Protein AF-A0A3A4V410-F1 (afdb_monomer)

Secondary structure (DSSP, 8-state):
-EEEEGGGTSTT---EEEESSHHHHHHHHHHHHHHH-HHHHHHHHHHS-HHHHHHHHHHH-EE---------

pLDDT: mean 83.37, std 12.64, range [40.25, 92.75]

Sequence (72 aa):
MKTIACKEYVPGCNFVAKGKTEEEAAKQLLEHMEKNHTEELKKMMSSSSREQIISDMKKKVKEEDEEWEEGM

Radius of gyration: 13.56 Å; Cα contacts (8 Å, |Δi|>4): 91; chains: 1; bounding box: 43×32×24 Å

Foldseek 3Di:
DKKAALCVQPPPGRDMADDPALLNSLVRSLVCCVVPVVPSNVVVCVVDPPVVSSVVSSVRIDPPPPPPPPPD

Mean predicted aligned error: 6.38 Å

Solvent-accessible surface area (backbone atoms only — not comparable to full-atom values): 4049 Å² total; per-residue (Å²): 79,19,32,31,55,43,39,85,78,41,82,88,38,87,52,65,20,70,20,88,41,45,65,49,10,29,50,49,40,48,54,48,30,66,74,76,35,47,69,61,47,49,53,51,50,73,77,36,55,70,69,54,52,45,53,53,40,35,73,62,37,40,74,46,70,80,76,73,76,80,74,127

Structure (mmCIF, N/CA/C/O backbone):
data_AF-A0A3A4V410-F1
#
_entry.id   AF-A0A3A4V410-F1
#
loop_
_atom_site.group_PDB
_atom_site.id
_atom_site.type_symbol
_atom_site.label_atom_id
_atom_site.label_alt_id
_atom_site.label_comp_id
_atom_site.label_asym_id
_atom_site.label_entity_id
_atom_site.label_seq_id
_atom_site.pdbx_PDB_ins_code
_atom_site.Cartn_x
_atom_site.Cartn_y
_atom_site.Cartn_z
_atom_site.occupancy
_atom_site.B_iso_or_equiv
_atom_site.auth_seq_id
_atom_site.auth_comp_id
_atom_site.auth_asym_id
_atom_site.auth_atom_id
_atom_site.pdbx_PDB_model_num
ATOM 1 N N . MET A 1 1 ? -12.305 -7.264 5.859 1.00 82.19 1 MET A N 1
ATOM 2 C CA . MET A 1 1 ? -10.836 -7.233 5.631 1.00 82.19 1 MET A CA 1
ATOM 3 C C . MET A 1 1 ? -10.495 -6.095 4.670 1.00 82.19 1 MET A C 1
ATOM 5 O O . MET A 1 1 ? -11.289 -5.804 3.787 1.00 82.19 1 MET A O 1
ATOM 9 N N . LYS A 1 2 ? -9.345 -5.426 4.819 1.00 87.69 2 LYS A N 1
ATOM 10 C CA . LYS A 1 2 ? -8.960 -4.306 3.944 1.00 87.69 2 LYS A CA 1
ATOM 11 C C . LYS A 1 2 ? -8.006 -4.793 2.857 1.00 87.69 2 LYS A C 1
ATOM 13 O O . LYS A 1 2 ? -6.968 -5.377 3.176 1.00 87.69 2 LYS A O 1
ATOM 18 N N . THR A 1 3 ? -8.332 -4.567 1.588 1.00 92.50 3 THR A N 1
ATOM 19 C CA . THR A 1 3 ? -7.532 -5.064 0.462 1.00 92.50 3 THR A CA 1
ATOM 20 C C . THR A 1 3 ? -7.277 -3.989 -0.589 1.00 92.50 3 THR A C 1
ATOM 22 O O . THR A 1 3 ? -8.072 -3.072 -0.788 1.00 92.50 3 THR A O 1
ATOM 25 N N . ILE A 1 4 ? -6.122 -4.060 -1.251 1.00 91.62 4 ILE A N 1
ATOM 26 C CA . ILE A 1 4 ? -5.755 -3.139 -2.329 1.00 91.62 4 ILE A CA 1
ATOM 27 C C . ILE A 1 4 ? -4.945 -3.861 -3.400 1.00 91.62 4 ILE A C 1
ATOM 29 O O . ILE A 1 4 ? -3.991 -4.584 -3.113 1.00 91.62 4 ILE A O 1
ATOM 33 N N . ALA A 1 5 ? -5.339 -3.679 -4.656 1.00 92.62 5 ALA A N 1
ATOM 34 C CA . ALA A 1 5 ? -4.711 -4.349 -5.782 1.00 92.62 5 ALA A CA 1
ATOM 35 C C . ALA A 1 5 ? -3.635 -3.464 -6.422 1.00 92.62 5 ALA A C 1
ATOM 37 O O . ALA A 1 5 ? -3.884 -2.311 -6.769 1.00 92.62 5 ALA A O 1
ATOM 38 N N . CYS A 1 6 ? -2.447 -4.025 -6.648 1.00 91.62 6 CYS A N 1
ATOM 39 C CA . CYS A 1 6 ? -1.345 -3.334 -7.312 1.00 91.62 6 CYS A CA 1
ATOM 40 C C . CYS A 1 6 ? -1.673 -2.965 -8.760 1.00 91.62 6 CYS A C 1
ATOM 42 O O . CYS A 1 6 ? -1.158 -1.965 -9.254 1.00 91.62 6 CYS A O 1
ATOM 44 N N . LYS A 1 7 ? -2.575 -3.707 -9.416 1.00 90.25 7 LYS A N 1
ATOM 45 C CA . LYS A 1 7 ? -3.066 -3.398 -10.769 1.00 90.25 7 LYS A CA 1
ATOM 46 C C . LYS A 1 7 ? -3.632 -1.984 -10.922 1.00 90.25 7 LYS A C 1
A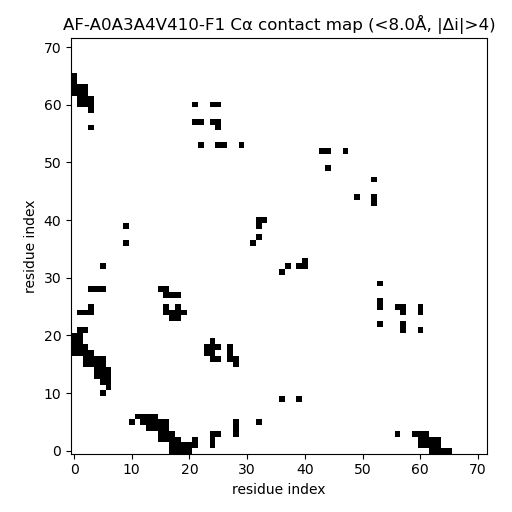TOM 48 O O . LYS A 1 7 ? -3.605 -1.451 -12.023 1.00 90.25 7 LYS A O 1
ATOM 53 N N . GLU A 1 8 ? -4.124 -1.386 -9.834 1.00 86.19 8 GLU A N 1
ATOM 54 C CA . GLU A 1 8 ? -4.665 -0.018 -9.821 1.00 86.19 8 GLU A CA 1
ATOM 55 C C . GLU A 1 8 ? -3.571 1.051 -10.006 1.00 86.19 8 GLU A C 1
ATOM 57 O O . GLU A 1 8 ? -3.873 2.219 -10.253 1.00 86.19 8 GLU A O 1
ATOM 62 N N . TYR A 1 9 ? -2.305 0.653 -9.856 1.00 85.31 9 TYR A N 1
ATOM 63 C CA . TYR A 1 9 ? -1.117 1.498 -9.965 1.00 85.31 9 TYR A CA 1
ATOM 64 C C . TYR A 1 9 ? -0.211 1.044 -11.102 1.00 85.31 9 TYR A C 1
ATOM 66 O O . TYR A 1 9 ? 0.271 1.863 -11.877 1.00 85.31 9 TYR A O 1
ATOM 74 N N . VAL A 1 10 ? 0.015 -0.265 -11.196 1.00 86.88 10 VAL A N 1
ATOM 75 C CA . VAL A 1 10 ? 0.884 -0.880 -12.193 1.00 86.88 10 VAL A CA 1
ATOM 76 C C . VAL A 1 10 ? 0.046 -1.841 -13.032 1.00 86.88 10 VAL A C 1
ATOM 78 O O . VAL A 1 10 ? -0.211 -2.971 -12.595 1.00 86.88 10 VAL A O 1
ATOM 81 N N . PRO A 1 11 ? -0.405 -1.420 -14.226 1.00 85.44 11 PRO A N 1
ATOM 82 C CA . PRO A 1 11 ? -1.200 -2.278 -15.090 1.00 85.44 11 PRO A CA 1
ATOM 83 C C . PRO A 1 11 ? -0.404 -3.542 -15.437 1.00 85.44 11 PRO A C 1
ATOM 85 O O . PRO A 1 11 ? 0.733 -3.474 -15.895 1.00 85.44 11 PRO A O 1
ATOM 88 N N . GLY A 1 12 ? -1.004 -4.706 -15.180 1.00 87.44 12 GLY A N 1
ATOM 89 C CA . GLY A 1 12 ? -0.371 -6.017 -15.370 1.00 87.44 12 GLY A CA 1
ATOM 90 C C . GLY A 1 12 ? 0.128 -6.689 -14.087 1.00 87.44 12 GLY A C 1
ATOM 91 O O . GLY A 1 12 ? 0.459 -7.873 -14.126 1.00 87.44 12 GLY A O 1
ATOM 92 N N . CYS A 1 13 ? 0.130 -6.000 -12.940 1.00 90.06 13 CYS A N 1
ATOM 93 C CA . CYS A 1 13 ? 0.465 -6.627 -11.663 1.00 90.06 13 CYS A CA 1
ATOM 94 C C . CYS A 1 13 ? -0.772 -7.198 -10.952 1.00 90.06 13 CYS A C 1
ATOM 96 O O . CYS A 1 13 ? -1.639 -6.457 -10.495 1.00 90.06 13 CYS A O 1
ATOM 98 N N . ASN A 1 14 ? -0.830 -8.522 -10.789 1.00 91.19 14 ASN A N 1
ATOM 99 C CA . ASN A 1 14 ? -1.940 -9.215 -10.116 1.00 91.19 14 ASN A CA 1
ATOM 100 C C . ASN A 1 14 ? -1.798 -9.292 -8.585 1.00 91.19 14 ASN A C 1
ATOM 102 O O . ASN A 1 14 ? -2.573 -9.986 -7.928 1.00 91.19 14 ASN A O 1
ATOM 106 N N . PHE A 1 15 ? -0.810 -8.613 -8.001 1.00 92.75 15 PHE A N 1
ATOM 107 C CA . PHE A 1 15 ? -0.620 -8.615 -6.555 1.00 92.75 15 PHE A CA 1
ATOM 108 C C . PHE A 1 15 ? -1.762 -7.874 -5.850 1.00 92.75 15 PHE A C 1
ATOM 110 O O . PHE A 1 15 ? -2.140 -6.772 -6.249 1.00 92.75 15 PHE A O 1
ATOM 117 N N . VAL A 1 16 ? -2.289 -8.464 -4.777 1.00 91.94 16 VAL A N 1
ATOM 118 C CA . VAL A 1 16 ? -3.304 -7.853 -3.912 1.00 91.94 16 VAL A CA 1
ATOM 119 C C . VAL A 1 16 ? -2.774 -7.858 -2.490 1.00 91.94 16 VAL A C 1
ATOM 121 O O . VAL A 1 16 ? -2.603 -8.918 -1.890 1.00 91.94 16 VAL A O 1
ATOM 124 N N . ALA A 1 17 ? -2.517 -6.672 -1.952 1.00 91.94 17 ALA A N 1
ATOM 125 C CA . ALA A 1 17 ? -2.144 -6.511 -0.560 1.00 91.94 17 ALA A CA 1
ATOM 126 C C . ALA A 1 17 ? -3.393 -6.610 0.320 1.00 91.94 17 ALA A C 1
ATOM 128 O O . ALA A 1 17 ? -4.428 -6.018 0.007 1.00 91.94 17 ALA A O 1
ATOM 129 N N . LYS A 1 18 ? -3.293 -7.352 1.425 1.00 91.31 18 LYS A N 1
ATOM 130 C CA . LYS A 1 18 ? -4.394 -7.568 2.372 1.00 91.31 18 LYS A CA 1
ATOM 131 C C . LYS A 1 18 ? -3.934 -7.229 3.780 1.00 91.31 18 LYS A C 1
ATOM 133 O O . LYS A 1 18 ? -2.921 -7.753 4.226 1.00 91.31 18 LYS A O 1
ATOM 138 N N . GLY A 1 19 ? -4.679 -6.393 4.486 1.00 89.38 19 GLY A N 1
ATOM 139 C CA . GLY A 1 19 ? -4.377 -5.974 5.851 1.00 89.38 19 GLY A CA 1
ATOM 140 C C . GLY A 1 19 ? -5.619 -5.969 6.731 1.00 89.38 19 GLY A C 1
ATOM 141 O O . GLY A 1 19 ? -6.754 -5.982 6.243 1.00 89.38 19 GLY A O 1
ATOM 142 N N . LYS A 1 20 ? -5.414 -5.937 8.052 1.00 87.88 20 LYS A N 1
ATOM 143 C CA . LYS A 1 20 ? -6.528 -5.701 8.982 1.00 87.88 20 LYS A CA 1
ATOM 144 C C . LYS A 1 20 ? -6.965 -4.241 8.951 1.00 87.88 20 LYS A C 1
ATOM 146 O O . LYS A 1 20 ? -8.140 -3.946 9.120 1.00 87.88 20 LYS A O 1
ATOM 151 N N . THR A 1 21 ? -6.017 -3.343 8.698 1.00 90.31 21 THR A N 1
ATOM 152 C CA . THR A 1 21 ? -6.252 -1.907 8.550 1.00 90.31 21 THR A CA 1
ATOM 153 C C . THR A 1 21 ? -5.864 -1.437 7.152 1.00 90.31 21 THR A C 1
ATOM 155 O O . THR A 1 21 ? -5.074 -2.083 6.457 1.00 90.31 21 THR A O 1
ATOM 158 N N . GLU A 1 22 ? -6.385 -0.279 6.750 1.00 90.25 22 GLU A N 1
ATOM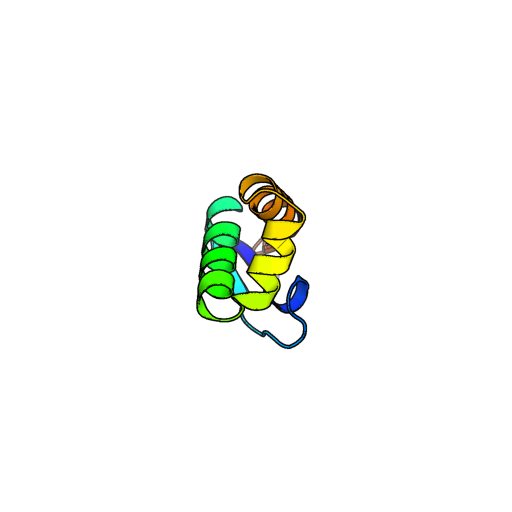 159 C CA . GLU A 1 22 ? -6.011 0.372 5.489 1.00 90.25 22 GLU A CA 1
ATOM 160 C C . GLU A 1 22 ? -4.510 0.664 5.431 1.00 90.25 22 GLU A C 1
ATOM 162 O O . GLU A 1 22 ? -3.881 0.538 4.384 1.00 90.25 22 GLU A O 1
ATOM 167 N N . GLU A 1 23 ? -3.914 1.013 6.574 1.00 89.81 23 GLU A N 1
ATOM 168 C CA . GLU A 1 23 ? -2.483 1.266 6.666 1.00 89.81 23 GLU A CA 1
ATOM 169 C C . GLU A 1 23 ? -1.649 0.006 6.437 1.00 89.81 23 GLU A C 1
ATOM 171 O O . GLU A 1 23 ? -0.644 0.073 5.733 1.00 89.81 23 GLU A O 1
ATOM 176 N N . GLU A 1 24 ? -2.055 -1.139 6.985 1.00 90.75 24 GLU A N 1
ATOM 177 C CA . GLU A 1 24 ? -1.351 -2.400 6.740 1.00 90.75 24 GLU A CA 1
ATOM 178 C C . GLU A 1 24 ? -1.453 -2.844 5.281 1.00 90.75 24 GLU A C 1
ATOM 180 O O . GLU A 1 24 ? -0.455 -3.276 4.701 1.00 90.75 24 GLU A O 1
ATOM 185 N N . ALA A 1 25 ? -2.637 -2.709 4.676 1.00 91.31 25 ALA A N 1
ATOM 186 C CA . ALA A 1 25 ? -2.838 -3.026 3.266 1.00 91.31 25 ALA A CA 1
ATOM 187 C C . ALA A 1 25 ? -1.982 -2.111 2.369 1.00 91.31 25 ALA A C 1
ATOM 189 O O . ALA A 1 25 ? -1.277 -2.592 1.481 1.00 91.31 25 ALA A O 1
ATOM 190 N N . ALA A 1 26 ? -1.964 -0.804 2.648 1.00 91.00 26 ALA A N 1
ATOM 191 C CA . ALA A 1 26 ? -1.146 0.160 1.917 1.00 91.00 26 ALA A CA 1
ATOM 192 C C . ALA A 1 26 ? 0.363 -0.079 2.105 1.00 91.00 26 ALA A C 1
ATOM 194 O O . ALA A 1 26 ? 1.109 -0.033 1.129 1.00 91.00 26 ALA A O 1
ATOM 195 N N . LYS A 1 27 ? 0.830 -0.377 3.327 1.00 90.38 27 LYS A N 1
ATOM 196 C CA . LYS A 1 27 ? 2.248 -0.683 3.597 1.00 90.38 27 LYS A CA 1
ATOM 197 C C . LYS A 1 27 ? 2.711 -1.930 2.847 1.00 90.38 27 LYS A C 1
ATOM 199 O O . LYS A 1 27 ? 3.759 -1.886 2.211 1.00 90.38 27 LYS A O 1
ATOM 204 N N . GLN A 1 28 ? 1.917 -3.001 2.855 1.00 91.94 28 GLN A N 1
ATOM 205 C CA . GLN A 1 28 ? 2.243 -4.215 2.101 1.00 91.94 28 GLN A CA 1
ATOM 206 C C . GLN A 1 28 ? 2.276 -3.977 0.590 1.00 91.94 28 GLN A C 1
ATOM 208 O O . GLN A 1 28 ? 3.149 -4.504 -0.100 1.00 91.94 28 GLN A O 1
ATOM 213 N N . LEU A 1 29 ? 1.350 -3.168 0.068 1.00 92.12 29 LEU A N 1
ATOM 214 C CA . LEU A 1 29 ? 1.375 -2.788 -1.340 1.00 92.12 29 LEU A CA 1
ATOM 215 C C . LEU A 1 29 ? 2.632 -1.981 -1.677 1.00 92.12 29 LEU A C 1
ATOM 217 O O . LEU A 1 29 ? 3.289 -2.251 -2.682 1.00 92.12 29 LEU A O 1
ATOM 221 N N . LEU A 1 30 ? 2.982 -1.022 -0.822 1.00 90.38 30 LEU A N 1
ATOM 222 C CA . LEU A 1 30 ? 4.168 -0.196 -0.991 1.00 90.38 30 LEU A CA 1
ATOM 223 C C . LEU A 1 30 ? 5.442 -1.046 -0.985 1.00 90.38 30 LEU A C 1
ATOM 22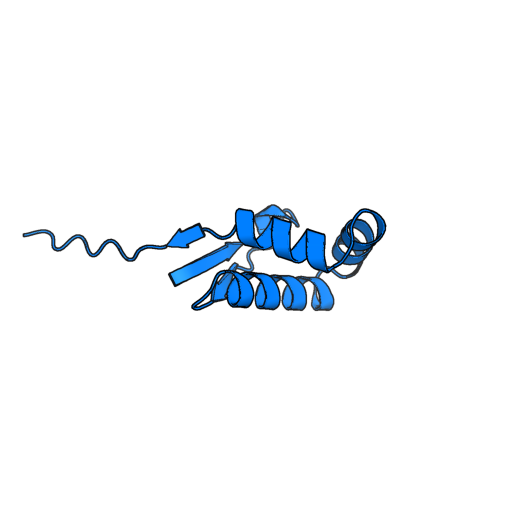5 O O . LEU A 1 30 ? 6.257 -0.903 -1.888 1.00 90.38 30 LEU A O 1
ATOM 229 N N . GLU A 1 31 ? 5.582 -1.979 -0.041 1.00 91.75 31 GLU A N 1
ATOM 230 C CA . GLU A 1 31 ? 6.714 -2.913 -0.007 1.00 91.75 31 GLU A CA 1
ATOM 231 C C . GLU A 1 31 ? 6.800 -3.777 -1.269 1.00 91.75 31 GLU A C 1
ATOM 233 O O . GLU A 1 31 ? 7.893 -4.046 -1.775 1.00 91.75 31 GLU A O 1
ATOM 238 N N . HIS A 1 32 ? 5.656 -4.224 -1.792 1.00 92.38 32 HIS A N 1
ATOM 239 C CA . HIS A 1 32 ? 5.620 -4.965 -3.046 1.00 92.38 32 HIS A CA 1
ATOM 240 C C . HIS A 1 32 ? 6.121 -4.107 -4.213 1.00 92.38 32 HIS A C 1
ATOM 242 O O . HIS A 1 32 ? 6.949 -4.579 -4.998 1.00 92.38 32 HIS A O 1
ATOM 248 N N . MET A 1 33 ? 5.679 -2.849 -4.302 1.00 90.31 33 MET A N 1
ATOM 249 C CA . MET A 1 33 ? 6.151 -1.905 -5.316 1.00 90.31 33 MET A CA 1
ATOM 250 C C . MET A 1 33 ? 7.636 -1.557 -5.133 1.00 90.31 33 MET A C 1
ATOM 252 O O . MET A 1 33 ? 8.360 -1.503 -6.123 1.00 90.31 33 MET A O 1
ATOM 256 N N . GLU A 1 34 ? 8.127 -1.418 -3.897 1.00 89.62 34 GLU A N 1
ATOM 257 C CA . GLU A 1 34 ? 9.551 -1.198 -3.587 1.00 89.62 34 GLU A CA 1
ATOM 258 C C . GLU A 1 34 ? 10.436 -2.362 -4.050 1.00 89.62 34 GLU A C 1
ATOM 260 O O . GLU A 1 34 ? 11.609 -2.151 -4.345 1.00 89.62 34 GLU A O 1
ATOM 265 N N . LYS A 1 35 ? 9.900 -3.585 -4.132 1.00 90.00 35 LYS A N 1
ATOM 266 C CA . LYS A 1 35 ? 10.659 -4.779 -4.542 1.00 90.00 35 LYS 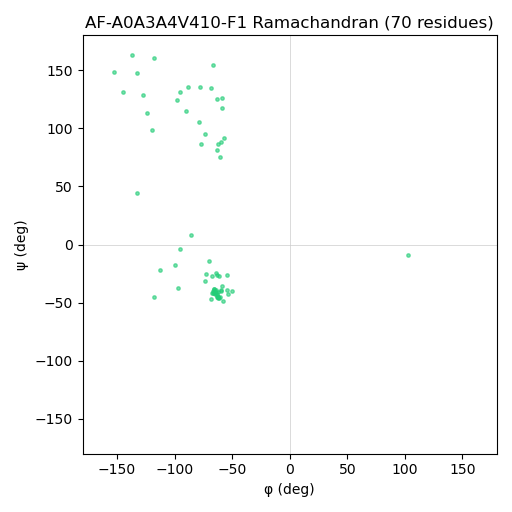A CA 1
ATOM 267 C C . LYS A 1 35 ? 10.490 -5.126 -6.024 1.00 90.00 35 LYS A C 1
ATOM 269 O O . LYS A 1 35 ? 11.456 -5.546 -6.651 1.00 90.00 35 LYS A O 1
ATOM 274 N N . ASN A 1 36 ? 9.290 -4.952 -6.585 1.00 90.69 36 ASN A N 1
ATOM 275 C CA . ASN A 1 36 ? 8.932 -5.444 -7.927 1.00 90.69 36 ASN A CA 1
ATOM 276 C C . ASN A 1 36 ? 8.696 -4.327 -8.954 1.00 90.69 36 ASN A C 1
ATOM 278 O O . ASN A 1 36 ? 8.804 -4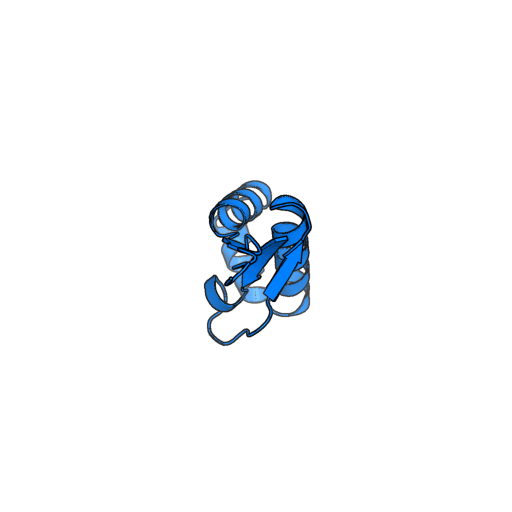.564 -10.155 1.00 90.69 36 ASN A O 1
ATOM 282 N N . HIS A 1 37 ? 8.387 -3.110 -8.503 1.00 88.50 37 HIS A N 1
ATOM 283 C CA . HIS A 1 37 ? 8.024 -1.971 -9.352 1.00 88.50 37 HIS A CA 1
ATOM 284 C C . HIS A 1 37 ? 8.792 -0.708 -8.944 1.00 88.50 37 HIS A C 1
ATOM 286 O O . HIS A 1 37 ? 8.230 0.383 -8.849 1.00 88.50 37 HIS A O 1
ATOM 292 N N . THR A 1 38 ? 10.094 -0.862 -8.691 1.00 87.12 38 THR A N 1
ATOM 293 C CA . THR A 1 38 ? 10.983 0.202 -8.201 1.00 87.12 38 THR A CA 1
ATOM 294 C C . THR A 1 38 ? 10.975 1.448 -9.081 1.00 87.12 38 THR A C 1
ATOM 296 O O . THR A 1 38 ? 11.010 2.558 -8.555 1.00 87.12 38 THR A O 1
ATOM 299 N N . GLU A 1 39 ? 10.921 1.293 -10.405 1.00 87.62 39 GLU A N 1
ATOM 300 C CA . GLU A 1 39 ? 10.893 2.421 -11.343 1.00 87.62 39 GLU A CA 1
ATOM 301 C C . GLU A 1 39 ? 9.585 3.215 -11.268 1.00 87.62 39 GLU A C 1
ATOM 303 O O . GLU A 1 39 ? 9.615 4.440 -11.157 1.00 87.62 39 GLU A O 1
ATOM 308 N N . GLU A 1 40 ? 8.440 2.530 -11.262 1.00 85.56 40 GLU A N 1
ATOM 309 C CA . GLU A 1 40 ? 7.126 3.174 -11.142 1.00 85.56 40 GLU A CA 1
ATOM 310 C C . GLU A 1 40 ? 6.958 3.827 -9.772 1.00 85.56 40 GLU A C 1
ATOM 312 O O . GLU A 1 40 ? 6.497 4.965 -9.671 1.00 85.56 40 GLU A O 1
ATOM 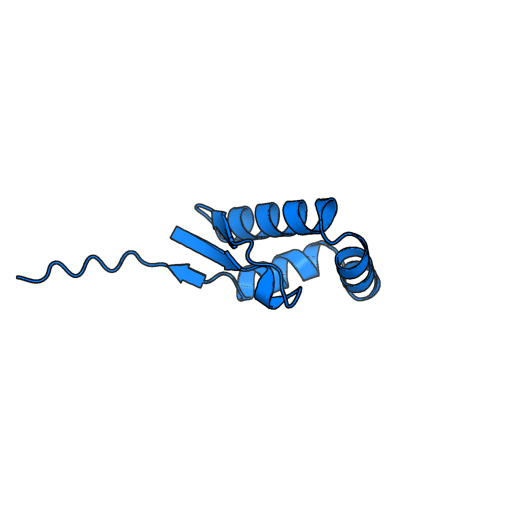317 N N . LEU A 1 41 ? 7.425 3.163 -8.713 1.00 85.31 41 LEU A N 1
ATOM 318 C CA . LEU A 1 41 ? 7.413 3.745 -7.382 1.00 85.31 41 LEU A CA 1
ATOM 319 C C . LEU A 1 41 ? 8.299 4.992 -7.294 1.00 85.31 41 LEU A C 1
ATOM 321 O O . LEU A 1 41 ? 7.882 5.990 -6.711 1.00 85.31 41 LEU A O 1
ATOM 325 N N . LYS A 1 42 ? 9.500 4.970 -7.887 1.00 86.19 42 LYS A N 1
ATOM 326 C CA . LYS A 1 42 ? 10.374 6.151 -7.957 1.00 86.19 42 LYS A CA 1
ATOM 327 C C . LYS A 1 42 ? 9.707 7.303 -8.699 1.00 86.19 42 LYS A C 1
ATOM 329 O O . LYS A 1 42 ? 9.823 8.435 -8.241 1.00 86.19 42 LYS A O 1
ATOM 334 N N . LYS A 1 43 ? 8.986 7.040 -9.794 1.00 86.12 43 LYS A N 1
ATOM 335 C CA . LYS A 1 43 ? 8.208 8.077 -10.492 1.00 86.12 43 LYS A CA 1
ATOM 336 C C . LYS A 1 43 ? 7.120 8.657 -9.590 1.00 86.12 43 LYS A C 1
ATOM 338 O O . LYS A 1 43 ? 7.035 9.876 -9.473 1.00 86.12 43 LYS A O 1
ATOM 343 N N . MET A 1 44 ? 6.361 7.812 -8.887 1.00 82.50 44 MET A N 1
ATOM 344 C CA . MET A 1 44 ? 5.349 8.279 -7.930 1.00 82.50 44 MET A CA 1
ATOM 345 C C . MET A 1 44 ? 5.969 9.106 -6.797 1.00 82.50 44 MET A C 1
ATOM 347 O O . MET A 1 44 ? 5.472 10.187 -6.493 1.00 82.50 44 MET A O 1
ATOM 351 N N . MET A 1 45 ? 7.085 8.648 -6.220 1.00 81.50 45 MET A N 1
ATOM 352 C CA . MET A 1 45 ? 7.817 9.369 -5.169 1.00 81.50 45 MET A CA 1
ATOM 353 C C . MET A 1 45 ? 8.475 10.660 -5.656 1.00 81.50 45 MET A C 1
ATOM 355 O O . MET A 1 45 ? 8.673 11.587 -4.876 1.00 81.50 45 MET A O 1
ATOM 359 N N . SER A 1 46 ? 8.810 10.745 -6.942 1.00 85.12 46 SER A N 1
ATOM 360 C CA . SER A 1 46 ? 9.348 11.968 -7.531 1.00 85.12 46 SER A CA 1
ATOM 361 C C . SER A 1 46 ? 8.278 13.049 -7.696 1.00 85.12 46 SER A C 1
ATOM 363 O O . SER A 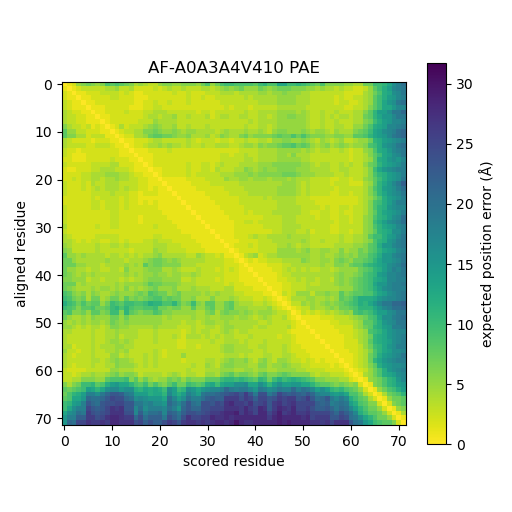1 46 ? 8.621 14.228 -7.739 1.00 85.12 46 SER A O 1
ATOM 365 N N . SER A 1 47 ? 7.002 12.666 -7.805 1.00 81.75 47 SER A N 1
ATOM 366 C CA . SER A 1 47 ? 5.871 13.595 -7.941 1.00 81.75 47 SER A CA 1
ATOM 367 C C . SER A 1 47 ? 5.126 13.845 -6.629 1.00 81.75 47 SER A C 1
ATOM 369 O O . SER A 1 47 ? 4.365 14.806 -6.533 1.00 81.75 47 SER A O 1
ATOM 371 N N . SER A 1 48 ? 5.295 12.996 -5.617 1.00 83.12 48 SER A N 1
ATOM 372 C CA . SER A 1 48 ? 4.582 13.093 -4.340 1.00 83.12 48 SER A CA 1
ATOM 373 C C . SER A 1 48 ? 5.396 12.484 -3.205 1.00 83.12 48 SER A C 1
ATOM 375 O O . SER A 1 48 ? 6.124 11.515 -3.393 1.00 83.12 48 SER A O 1
ATOM 377 N N . SER A 1 49 ? 5.261 13.014 -1.990 1.00 84.56 49 SER A N 1
ATOM 378 C CA . SER A 1 49 ? 5.951 12.444 -0.827 1.00 84.56 49 SER A CA 1
ATOM 379 C C . SER A 1 49 ? 5.417 11.048 -0.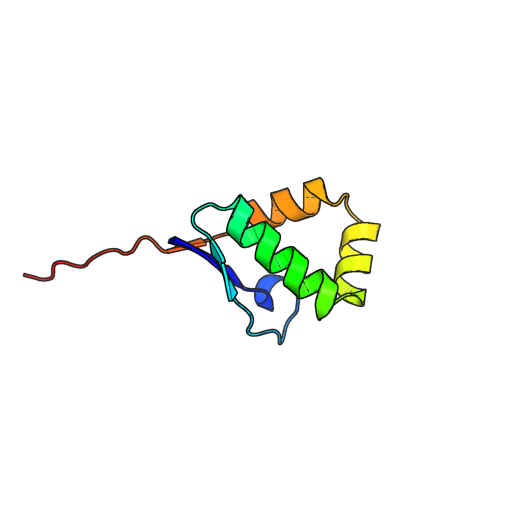479 1.00 84.56 49 SER A C 1
ATOM 381 O O . SER A 1 49 ? 4.248 10.738 -0.715 1.00 84.56 49 SER A O 1
ATOM 383 N N . ARG A 1 50 ? 6.245 10.213 0.167 1.00 81.06 50 ARG A N 1
ATOM 384 C CA . ARG A 1 50 ? 5.865 8.858 0.621 1.00 81.06 50 ARG A CA 1
ATOM 385 C C . ARG A 1 50 ? 4.558 8.844 1.421 1.00 81.06 50 ARG A C 1
ATOM 387 O O . ARG A 1 50 ? 3.731 7.960 1.229 1.00 81.06 50 ARG A O 1
ATOM 394 N N . GLU A 1 51 ? 4.356 9.836 2.283 1.00 84.44 51 GLU A N 1
ATOM 395 C CA . GLU A 1 51 ? 3.138 9.970 3.090 1.00 84.44 51 GLU A CA 1
ATOM 396 C C . GLU A 1 51 ? 1.896 10.252 2.237 1.00 84.44 51 GLU A C 1
ATOM 398 O O . GLU A 1 51 ? 0.833 9.689 2.496 1.00 84.44 51 GLU A O 1
ATOM 403 N N . GLN A 1 52 ? 2.030 11.061 1.182 1.00 85.69 52 GLN A N 1
ATOM 404 C CA . GLN A 1 52 ? 0.939 11.303 0.239 1.00 85.69 52 GLN A CA 1
ATOM 405 C C . GLN A 1 52 ? 0.597 10.045 -0.553 1.00 85.69 52 GLN A C 1
ATOM 407 O O . GLN A 1 52 ? -0.581 9.754 -0.718 1.00 85.69 52 GLN A O 1
ATOM 412 N N . ILE A 1 53 ? 1.599 9.270 -0.976 1.00 86.06 53 ILE A N 1
ATOM 413 C CA . ILE A 1 53 ? 1.377 8.002 -1.686 1.00 86.06 53 ILE A CA 1
ATOM 414 C C . ILE A 1 53 ? 0.630 7.014 -0.790 1.00 86.06 53 ILE A C 1
ATOM 416 O O . ILE A 1 53 ? -0.353 6.423 -1.222 1.00 86.06 53 ILE A O 1
ATOM 420 N N . ILE A 1 54 ? 1.038 6.876 0.475 1.00 85.69 54 ILE A N 1
ATOM 421 C CA . ILE A 1 54 ? 0.337 6.019 1.442 1.00 85.69 54 ILE A CA 1
ATOM 422 C C . ILE A 1 54 ? -1.091 6.525 1.681 1.00 85.69 54 ILE A C 1
ATOM 424 O O . ILE A 1 54 ? -2.014 5.721 1.760 1.00 85.69 54 ILE A O 1
ATOM 428 N N . SER A 1 55 ? -1.296 7.840 1.781 1.00 88.00 55 SER A N 1
ATOM 429 C CA . SER A 1 55 ? -2.629 8.438 1.935 1.00 88.00 55 SER A CA 1
ATOM 430 C C . SER A 1 55 ? -3.523 8.189 0.713 1.00 88.00 55 SER A C 1
ATOM 432 O O . SER A 1 55 ? -4.693 7.842 0.866 1.00 88.00 55 SER A O 1
ATOM 434 N N . ASP A 1 56 ? -2.975 8.287 -0.500 1.00 87.31 56 ASP A N 1
ATOM 435 C CA . ASP A 1 56 ? -3.687 7.976 -1.744 1.00 87.31 56 ASP A CA 1
ATOM 436 C C . ASP A 1 56 ? -4.012 6.479 -1.851 1.00 87.31 56 ASP A C 1
ATOM 438 O O . ASP A 1 56 ? -5.136 6.104 -2.179 1.00 87.31 56 ASP A O 1
ATOM 442 N N . MET A 1 57 ? -3.063 5.617 -1.469 1.00 87.00 57 MET A N 1
ATOM 443 C CA . MET A 1 57 ? -3.274 4.175 -1.341 1.00 87.00 57 MET A CA 1
ATOM 444 C C . MET A 1 57 ? -4.395 3.847 -0.370 1.00 87.00 57 MET A C 1
ATOM 446 O O . MET A 1 57 ? -5.301 3.113 -0.747 1.00 87.00 57 MET A O 1
ATOM 450 N N . LYS A 1 58 ? -4.399 4.437 0.829 1.00 86.56 58 LYS A N 1
ATOM 451 C CA . LYS A 1 58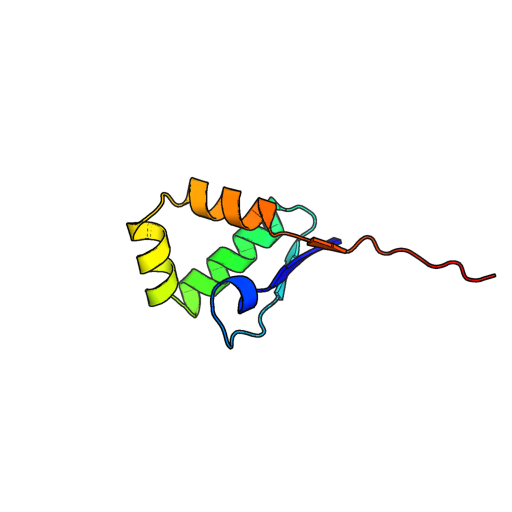 ? -5.473 4.249 1.816 1.00 86.56 58 LYS A CA 1
ATOM 452 C C . LYS A 1 58 ? -6.851 4.555 1.220 1.00 86.56 58 LYS A C 1
ATOM 454 O O . LYS A 1 58 ? -7.758 3.755 1.383 1.00 86.56 58 LYS A O 1
ATOM 459 N N . LYS A 1 59 ? -6.990 5.630 0.436 1.00 85.56 59 LYS A N 1
ATOM 460 C CA . LYS A 1 59 ? -8.263 5.979 -0.231 1.00 85.56 59 LYS A CA 1
ATOM 461 C C . LYS A 1 59 ? -8.730 4.956 -1.270 1.00 85.56 59 LYS A C 1
ATOM 463 O O . LYS A 1 59 ? -9.919 4.909 -1.569 1.00 85.56 59 LYS A O 1
ATOM 468 N N . LYS A 1 60 ? -7.812 4.176 -1.849 1.00 85.00 60 LYS A N 1
ATOM 469 C CA . LYS A 1 60 ? -8.127 3.103 -2.805 1.00 85.00 60 LYS A CA 1
ATOM 470 C C . LYS A 1 60 ? -8.231 1.725 -2.158 1.00 85.00 60 LYS A C 1
ATOM 472 O O . LYS A 1 60 ? -8.544 0.757 -2.854 1.00 85.00 60 LYS A O 1
ATOM 477 N N . VAL A 1 61 ? -7.964 1.614 -0.856 1.00 87.56 61 VAL A N 1
ATOM 478 C CA . VAL A 1 61 ? -8.214 0.381 -0.118 1.00 87.56 61 VAL A CA 1
ATOM 479 C C . VAL A 1 61 ? -9.711 0.117 -0.145 1.00 87.56 61 VAL A C 1
ATOM 481 O O . VAL A 1 61 ? -10.520 0.955 0.244 1.00 87.56 61 VAL A O 1
ATOM 484 N N . LYS A 1 62 ? -10.072 -1.075 -0.602 1.00 84.94 62 LYS A N 1
ATOM 485 C CA . LYS A 1 62 ? -11.438 -1.564 -0.531 1.00 84.94 62 LYS A CA 1
ATOM 486 C C . LYS A 1 62 ? -11.624 -2.276 0.798 1.00 84.94 62 LYS A C 1
ATOM 488 O O . LYS A 1 62 ? -10.767 -3.042 1.244 1.00 84.94 62 LYS A O 1
ATOM 493 N N . GLU A 1 63 ? -12.739 -1.987 1.449 1.00 79.81 63 GLU A N 1
ATOM 494 C CA . GLU A 1 63 ? -13.256 -2.856 2.491 1.00 79.81 63 GLU A CA 1
ATOM 495 C C . GLU A 1 63 ? -13.957 -4.005 1.784 1.00 79.81 63 GLU A C 1
ATOM 497 O O . GLU A 1 63 ? -15.005 -3.822 1.175 1.00 79.81 63 GLU A O 1
ATOM 502 N N . GLU A 1 64 ? -13.329 -5.176 1.785 1.00 65.12 64 GLU A N 1
ATOM 503 C CA . GLU A 1 64 ? -14.098 -6.402 1.636 1.00 65.12 64 GLU A CA 1
ATOM 504 C C . GLU A 1 64 ? -14.739 -6.631 3.000 1.00 65.12 64 GLU A C 1
ATOM 506 O O . GLU A 1 64 ? -14.136 -7.251 3.882 1.00 65.12 64 GLU A O 1
ATOM 511 N N . ASP A 1 65 ? -15.907 -6.029 3.219 1.00 55.09 65 ASP A N 1
ATOM 512 C CA . ASP A 1 65 ? -16.823 -6.558 4.218 1.00 55.09 65 ASP A CA 1
ATOM 513 C C . ASP A 1 65 ? -17.111 -7.985 3.756 1.00 55.09 65 ASP A C 1
ATOM 515 O O . ASP A 1 65 ? -17.563 -8.213 2.633 1.00 55.09 65 ASP A O 1
ATOM 519 N N . GLU A 1 66 ? -16.741 -8.962 4.580 1.00 50.34 66 GLU A N 1
ATOM 520 C CA . GLU A 1 66 ? -17.366 -10.271 4.490 1.00 50.34 66 GLU A CA 1
ATOM 521 C C . GLU A 1 66 ? -18.839 -10.021 4.831 1.00 50.34 66 GLU A C 1
ATOM 523 O O . GLU A 1 66 ? -19.249 -10.184 5.978 1.00 50.34 66 GLU A O 1
ATOM 528 N N . GLU A 1 67 ? -19.625 -9.562 3.852 1.00 46.25 67 GLU A N 1
ATOM 529 C CA . GLU A 1 67 ? -21.060 -9.793 3.840 1.00 46.25 67 GLU A CA 1
ATOM 530 C C . GLU A 1 67 ? -21.201 -11.313 3.816 1.00 46.25 67 GLU A C 1
ATOM 532 O O . GLU A 1 67 ? -21.196 -11.975 2.777 1.00 46.25 67 GLU A O 1
ATOM 537 N N . TRP A 1 68 ? -21.228 -11.878 5.019 1.00 52.91 68 TRP A N 1
ATOM 538 C CA . TRP A 1 68 ? -21.909 -13.120 5.281 1.00 52.91 68 TRP A CA 1
ATOM 539 C C . TRP A 1 68 ? -23.353 -12.884 4.849 1.00 52.91 68 TRP A C 1
ATOM 541 O O . TRP A 1 68 ? -24.182 -12.415 5.627 1.00 52.91 68 TRP A O 1
ATOM 551 N N . GLU A 1 69 ? -23.657 -13.194 3.590 1.00 47.28 69 GLU A N 1
ATOM 552 C CA . GLU A 1 69 ? -24.999 -13.630 3.248 1.00 47.28 69 GLU A CA 1
ATOM 553 C C . GLU A 1 69 ? -25.226 -14.930 4.034 1.00 47.28 69 GLU A C 1
ATOM 555 O O . GLU A 1 69 ? -24.973 -16.037 3.558 1.00 47.28 69 GLU A O 1
ATOM 560 N N . GLU A 1 70 ? -25.680 -14.789 5.283 1.00 51.12 70 GLU A N 1
ATOM 561 C CA . GLU A 1 70 ? -26.546 -15.769 5.932 1.00 51.12 70 GLU A CA 1
ATOM 562 C C . GLU A 1 70 ? -27.830 -15.857 5.090 1.00 51.12 70 GLU A C 1
ATOM 564 O O . GLU A 1 70 ? -28.880 -15.298 5.408 1.00 51.12 70 GLU A O 1
ATOM 569 N N . GLY A 1 71 ? -27.709 -16.521 3.942 1.00 55.59 71 GLY A N 1
ATOM 570 C CA . GLY A 1 71 ? -28.821 -16.961 3.126 1.00 55.59 71 GLY A CA 1
ATOM 571 C C . GLY A 1 71 ? -29.490 -18.142 3.814 1.00 55.59 71 GLY A C 1
ATOM 572 O O . GLY A 1 71 ? -29.010 -19.266 3.694 1.00 55.59 71 GLY A O 1
ATOM 573 N N . MET A 1 72 ? -30.534 -17.800 4.574 1.00 40.25 72 MET A N 1
ATOM 574 C CA . MET A 1 72 ? -31.715 -18.577 4.997 1.00 40.25 72 MET A CA 1
ATOM 575 C C . MET A 1 72 ? -31.803 -20.055 4.595 1.00 40.25 72 MET A C 1
ATOM 577 O O . MET A 1 72 ? -31.766 -20.357 3.381 1.00 40.25 72 MET A O 1
#